Protein AF-A0A9D7X6H5-F1 (afdb_monomer)

Mean predicted aligned error: 5.04 Å

Solvent-accessible surface area (backbone atoms only — not comparable to full-atom values): 3415 Å² total; per-residue (Å²): 96,51,30,89,56,58,53,101,89,48,72,40,44,53,41,72,70,86,88,62,60,96,81,47,71,68,42,77,41,44,50,50,70,66,43,40,90,81,50,45,73,84,52,63,94,57,65,67,84,80,79,105

Structure (mmCIF, N/CA/C/O backbone):
data_AF-A0A9D7X6H5-F1
#
_entry.id   AF-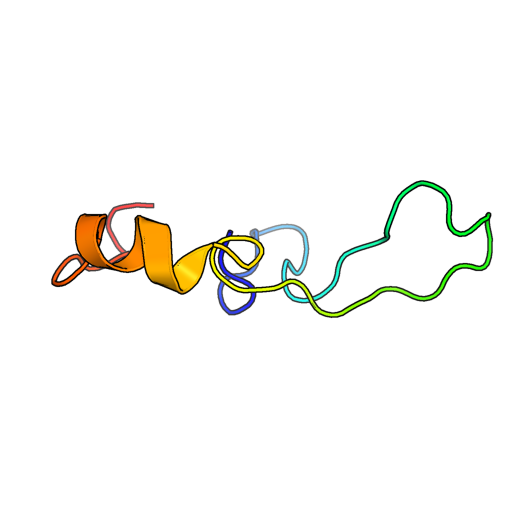A0A9D7X6H5-F1
#
loop_
_atom_site.group_PDB
_atom_site.id
_atom_site.type_symbol
_atom_site.label_atom_id
_atom_site.label_alt_id
_atom_site.label_comp_id
_atom_site.label_asym_id
_atom_site.label_entity_id
_atom_site.label_seq_id
_atom_site.pdbx_PDB_ins_code
_atom_site.Cartn_x
_atom_site.Cartn_y
_atom_site.Cartn_z
_atom_site.occupancy
_atom_site.B_iso_or_equiv
_atom_site.auth_seq_id
_atom_site.auth_comp_id
_atom_site.auth_asym_id
_atom_site.auth_atom_id
_atom_site.pdbx_PDB_model_num
ATOM 1 N N . VAL A 1 1 ? -0.537 1.115 3.863 1.00 81.88 1 VAL A N 1
ATOM 2 C CA . VAL A 1 1 ? -0.893 0.594 2.519 1.00 81.88 1 VAL A CA 1
ATOM 3 C C . VAL A 1 1 ? -1.530 -0.772 2.683 1.00 81.88 1 VAL A C 1
ATOM 5 O O . VAL A 1 1 ? -0.863 -1.678 3.171 1.00 81.88 1 VAL A O 1
ATOM 8 N N . ASN 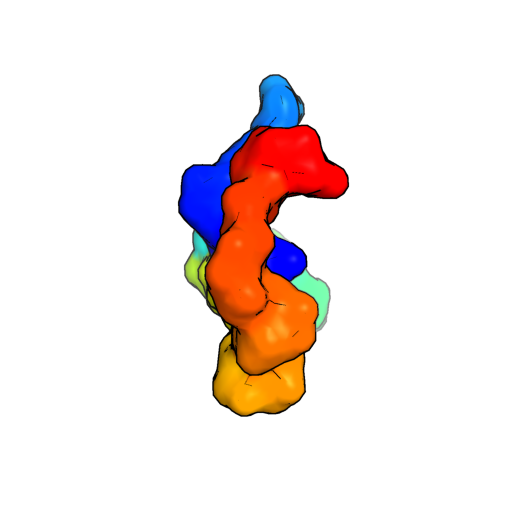A 1 2 ? -2.813 -0.906 2.350 1.00 86.50 2 ASN A N 1
ATOM 9 C CA . ASN A 1 2 ? -3.536 -2.171 2.436 1.00 86.50 2 ASN A CA 1
ATOM 10 C C . ASN A 1 2 ? -4.263 -2.425 1.100 1.00 86.50 2 ASN A C 1
ATOM 12 O O . ASN A 1 2 ? -5.192 -1.678 0.804 1.00 86.50 2 ASN A O 1
ATOM 16 N N . PRO A 1 3 ? -3.842 -3.406 0.281 1.00 87.69 3 PRO A N 1
ATOM 17 C CA . PRO A 1 3 ? -4.456 -3.667 -1.025 1.00 87.69 3 PRO A CA 1
ATOM 18 C C . PRO A 1 3 ? -5.901 -4.177 -0.920 1.00 87.69 3 PRO A C 1
ATOM 20 O O . PRO A 1 3 ? -6.676 -3.996 -1.858 1.00 87.69 3 PRO A O 1
ATOM 23 N N . ASP A 1 4 ? -6.270 -4.755 0.226 1.00 87.19 4 ASP A N 1
ATOM 24 C CA . ASP A 1 4 ? -7.602 -5.317 0.476 1.00 87.19 4 ASP A CA 1
ATOM 25 C C . ASP A 1 4 ? -8.652 -4.230 0.776 1.00 87.19 4 ASP A C 1
ATOM 27 O O . ASP A 1 4 ? -9.853 -4.472 0.674 1.00 87.19 4 ASP A O 1
ATOM 31 N N . VAL A 1 5 ? -8.213 -3.016 1.129 1.00 86.56 5 VAL A N 1
ATOM 32 C CA . VAL A 1 5 ? -9.089 -1.885 1.461 1.00 86.56 5 VAL A CA 1
ATOM 33 C C . VAL A 1 5 ? -8.991 -0.842 0.356 1.00 86.56 5 VAL A C 1
ATOM 35 O O . VAL A 1 5 ? -7.964 -0.191 0.170 1.00 86.56 5 VAL A O 1
ATOM 38 N N . SER A 1 6 ? -10.076 -0.688 -0.401 1.00 89.62 6 SER A N 1
ATOM 39 C CA . SER A 1 6 ? -10.159 0.313 -1.468 1.00 89.62 6 SER A CA 1
ATOM 40 C C . SER A 1 6 ? -10.537 1.689 -0.919 1.00 89.62 6 SER A C 1
ATOM 42 O O . SER A 1 6 ? -11.313 1.801 0.026 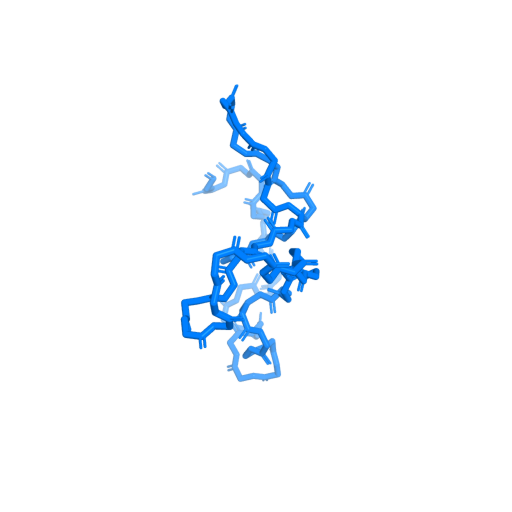1.00 89.62 6 SER A O 1
ATOM 44 N N . HIS A 1 7 ? -10.029 2.747 -1.552 1.00 85.50 7 HIS A N 1
ATOM 45 C CA . HIS A 1 7 ? -10.484 4.109 -1.287 1.00 85.50 7 HIS A CA 1
ATOM 46 C C . HIS A 1 7 ? -11.900 4.295 -1.869 1.00 85.50 7 HIS A C 1
ATOM 48 O O . HIS A 1 7 ? -12.184 3.734 -2.931 1.00 85.50 7 HIS A O 1
ATOM 54 N N . PRO A 1 8 ? -12.764 5.160 -1.299 1.00 91.06 8 PRO A N 1
ATOM 55 C CA . PRO A 1 8 ? -14.118 5.412 -1.817 1.00 91.06 8 PRO A CA 1
ATOM 56 C C . PRO A 1 8 ? -14.226 5.776 -3.307 1.00 91.06 8 PRO A C 1
ATOM 58 O O . PRO A 1 8 ? -15.302 5.721 -3.888 1.00 91.06 8 PRO A O 1
ATOM 61 N N . ARG A 1 9 ? -13.119 6.191 -3.929 1.00 93.44 9 ARG A N 1
ATOM 62 C CA . ARG A 1 9 ? -13.067 6.661 -5.323 1.00 93.44 9 ARG A CA 1
ATOM 63 C C . ARG A 1 9 ? -12.180 5.816 -6.233 1.00 93.44 9 ARG A C 1
ATOM 65 O O . ARG A 1 9 ? -12.220 6.008 -7.443 1.00 93.44 9 ARG A O 1
ATOM 72 N N . TRP A 1 10 ? -11.350 4.931 -5.685 1.00 91.38 10 TRP A N 1
ATOM 73 C CA . TRP A 1 10 ? -10.431 4.125 -6.484 1.00 91.38 10 TRP A CA 1
ATOM 74 C C . TRP A 1 10 ? -9.995 2.864 -5.741 1.00 91.38 10 TRP A C 1
ATOM 76 O O . TRP A 1 10 ? -9.854 2.845 -4.520 1.00 91.38 10 TRP A O 1
ATOM 86 N N . SER A 1 11 ? -9.730 1.805 -6.504 1.00 90.06 11 SER A N 1
ATOM 87 C CA . SER A 1 11 ? -9.155 0.580 -5.953 1.00 90.06 11 SER A CA 1
ATOM 88 C C . SER A 1 11 ? -7.679 0.779 -5.606 1.00 90.06 11 SER A C 1
ATOM 90 O O . SER A 1 11 ? -6.927 1.335 -6.406 1.00 90.06 11 SER A O 1
ATOM 92 N N . GLN A 1 12 ? -7.274 0.285 -4.434 1.00 92.50 12 GLN A N 1
ATOM 93 C CA . GLN A 1 12 ? -5.884 0.275 -3.962 1.00 92.50 12 GLN A CA 1
ATOM 94 C C . GLN A 1 12 ? -5.159 -1.044 -4.294 1.00 92.50 12 GLN A C 1
ATOM 96 O O . GLN A 1 12 ? -3.986 -1.202 -3.978 1.00 92.50 12 GLN A O 1
ATOM 101 N N . ALA A 1 13 ? -5.834 -2.003 -4.938 1.00 9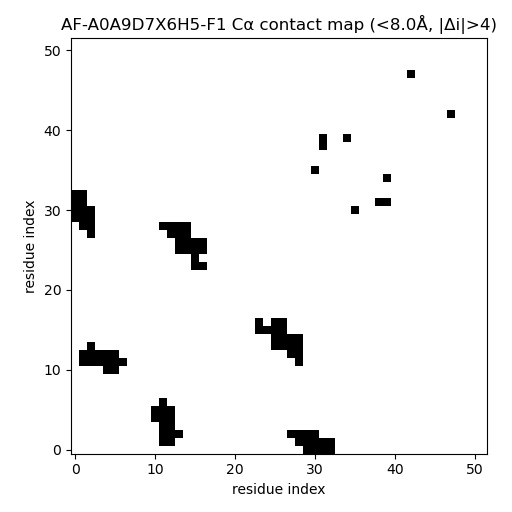1.81 13 ALA A N 1
ATOM 102 C CA . ALA A 1 13 ? -5.292 -3.344 -5.168 1.00 91.81 13 ALA A CA 1
ATOM 103 C C . ALA A 1 13 ? -4.126 -3.378 -6.174 1.00 91.81 13 ALA A C 1
ATOM 105 O O . ALA A 1 13 ? -3.329 -4.318 -6.181 1.00 91.81 13 ALA A O 1
ATOM 106 N N . LYS A 1 14 ? -4.046 -2.383 -7.065 1.00 92.50 14 LYS A N 1
ATOM 107 C CA . LYS A 1 14 ? -3.016 -2.293 -8.103 1.00 92.50 14 LYS A CA 1
ATOM 108 C C . LYS A 1 14 ? -2.474 -0.878 -8.197 1.00 92.50 14 LYS A C 1
ATOM 110 O O . LYS A 1 14 ? -3.238 0.085 -8.188 1.00 92.50 14 LYS A O 1
ATOM 115 N N . GLU A 1 15 ? -1.181 -0.774 -8.443 1.00 91.56 15 GLU A N 1
ATOM 116 C CA . GLU A 1 15 ? -0.468 0.485 -8.614 1.00 91.56 15 GLU A CA 1
ATOM 117 C C . GLU A 1 15 ? 0.264 0.538 -9.951 1.00 91.56 15 GLU A C 1
ATOM 119 O O . GLU A 1 15 ? 0.473 -0.474 -10.623 1.00 91.56 15 GLU A O 1
ATOM 124 N N . ARG A 1 16 ? 0.622 1.751 -10.374 1.00 91.31 16 ARG A N 1
ATOM 125 C CA . ARG A 1 16 ? 1.407 1.969 -11.586 1.00 91.31 16 ARG A CA 1
ATOM 126 C C . ARG A 1 16 ? 2.796 2.460 -11.183 1.00 91.31 16 ARG A C 1
ATOM 128 O O . ARG A 1 16 ? 2.895 3.608 -10.747 1.00 91.31 16 ARG A O 1
ATOM 135 N N . PRO A 1 17 ? 3.843 1.631 -11.333 1.00 88.06 17 PRO A N 1
ATOM 136 C CA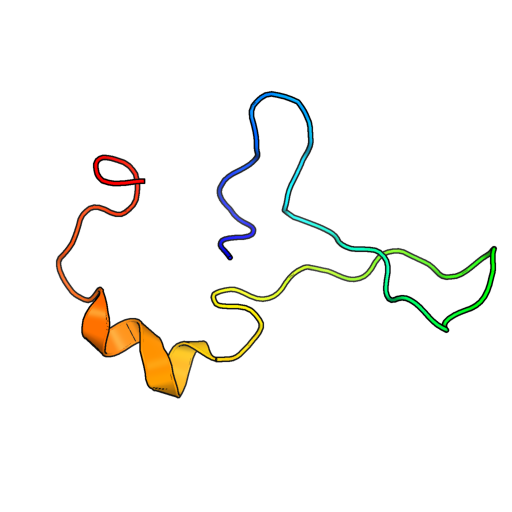 . PRO A 1 17 ? 5.204 2.048 -11.041 1.00 88.06 17 PRO A CA 1
ATOM 137 C C . PRO A 1 17 ? 5.599 3.222 -11.935 1.00 88.06 17 PRO A C 1
ATOM 139 O O . PRO A 1 17 ? 5.401 3.192 -13.154 1.00 88.06 17 PRO A O 1
ATOM 142 N N . LEU A 1 18 ? 6.158 4.265 -11.331 1.00 86.81 18 LEU A N 1
ATOM 143 C CA . LEU A 1 18 ? 6.759 5.361 -12.081 1.00 86.81 18 LEU A CA 1
ATOM 144 C C . LEU A 1 18 ? 8.099 4.881 -12.656 1.00 86.81 18 LEU A C 1
ATOM 146 O O . LEU A 1 18 ? 8.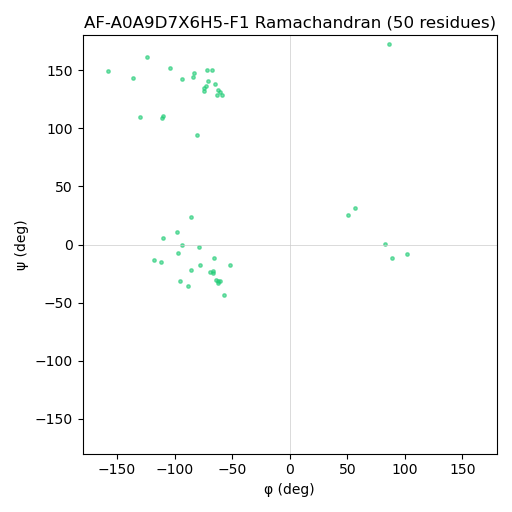869 4.224 -11.964 1.00 86.81 18 LEU A O 1
ATOM 150 N N . GLY A 1 19 ? 8.361 5.181 -13.930 1.00 85.75 19 GLY A N 1
ATOM 151 C CA . GLY A 1 19 ? 9.596 4.780 -14.623 1.00 85.75 19 GLY A CA 1
ATOM 152 C C . GLY A 1 19 ? 9.473 3.581 -15.573 1.00 85.75 19 GLY A C 1
ATOM 153 O O . GLY A 1 19 ? 10.387 3.348 -16.353 1.00 85.75 19 GLY A O 1
ATOM 154 N N . GLY A 1 20 ? 8.338 2.870 -15.603 1.00 80.00 20 GLY A N 1
ATOM 155 C CA . GLY A 1 20 ? 8.114 1.755 -16.544 1.00 80.00 20 GLY A CA 1
ATOM 156 C C . GLY A 1 20 ? 7.741 2.162 -17.983 1.00 80.00 20 GLY A C 1
ATOM 157 O O . GLY A 1 20 ? 7.533 1.299 -18.833 1.00 80.00 20 GLY A O 1
ATOM 158 N N . GLY A 1 21 ? 7.613 3.463 -18.263 1.00 85.81 21 GLY A N 1
ATOM 159 C CA . GLY A 1 21 ? 7.118 3.996 -19.538 1.00 85.81 21 GLY A CA 1
ATOM 160 C C . GLY A 1 21 ? 5.588 4.121 -19.613 1.00 85.81 21 GLY A C 1
ATOM 161 O O . GLY A 1 21 ? 4.856 3.690 -18.722 1.00 85.81 21 GLY A O 1
ATOM 162 N N . TYR A 1 22 ? 5.087 4.746 -20.686 1.00 81.38 22 TYR A N 1
ATOM 163 C CA . TYR A 1 22 ? 3.652 5.042 -20.858 1.00 81.38 22 TYR A CA 1
ATOM 164 C C . TYR A 1 22 ? 2.764 3.790 -20.911 1.00 81.38 22 TYR A C 1
ATOM 166 O O . TYR A 1 22 ? 1.629 3.831 -20.441 1.00 81.38 22 TYR A O 1
ATOM 174 N N . PHE A 1 23 ? 3.295 2.684 -21.435 1.00 86.00 23 PHE A N 1
ATOM 175 C CA . PHE A 1 23 ? 2.578 1.416 -21.604 1.00 86.00 23 PHE A CA 1
ATOM 176 C C . PHE A 1 23 ? 2.851 0.403 -20.484 1.00 86.00 23 PHE A C 1
ATOM 178 O O . PHE A 1 23 ? 2.482 -0.764 -20.607 1.00 86.00 23 PHE A O 1
ATOM 185 N N . ALA A 1 24 ? 3.493 0.823 -19.388 1.00 85.44 24 ALA A N 1
ATOM 186 C CA . ALA A 1 24 ? 3.727 -0.060 -18.254 1.00 85.44 24 ALA A CA 1
ATOM 187 C C . ALA A 1 24 ? 2.408 -0.590 -17.686 1.00 85.44 24 ALA A C 1
ATOM 189 O O . ALA A 1 24 ? 1.493 0.171 -17.348 1.00 85.44 24 ALA A O 1
ATOM 190 N N . SER A 1 25 ? 2.342 -1.912 -17.543 1.00 88.12 25 SER A N 1
ATOM 191 C CA . SER A 1 25 ? 1.230 -2.575 -16.873 1.00 88.12 25 SER A CA 1
ATOM 192 C C . SER A 1 25 ? 1.222 -2.243 -15.381 1.00 88.12 25 SER A C 1
ATOM 194 O O . SER A 1 25 ? 2.260 -1.997 -14.767 1.00 88.12 25 SER A O 1
ATOM 196 N N . LYS A 1 26 ? 0.028 -2.238 -14.786 1.00 90.38 26 LYS A N 1
ATOM 197 C CA . LYS A 1 26 ? -0.130 -2.069 -13.338 1.00 90.38 26 LYS A CA 1
ATOM 198 C C . LYS A 1 26 ? 0.354 -3.324 -12.613 1.00 90.38 26 LYS A C 1
ATOM 200 O O . LYS A 1 26 ? 0.058 -4.432 -13.061 1.00 90.38 26 LYS A O 1
ATOM 205 N N . VAL A 1 27 ? 1.023 -3.147 -11.481 1.00 91.69 27 VAL A N 1
ATOM 206 C CA . VAL A 1 27 ? 1.485 -4.240 -10.615 1.00 91.69 27 VAL A CA 1
ATOM 207 C C . VAL A 1 27 ? 0.579 -4.359 -9.384 1.00 91.69 27 VAL A C 1
ATOM 209 O O . VAL A 1 27 ? -0.041 -3.366 -8.994 1.00 91.69 27 VAL A O 1
ATOM 212 N N . PRO A 1 28 ? 0.442 -5.552 -8.781 1.00 93.25 28 PRO A N 1
ATOM 213 C CA . PRO A 1 28 ? -0.274 -5.707 -7.518 1.00 93.25 28 PRO A CA 1
ATOM 214 C C . PRO A 1 28 ? 0.401 -4.912 -6.394 1.00 93.25 28 PRO A C 1
ATOM 216 O O . PRO A 1 28 ? 1.615 -5.008 -6.215 1.00 93.25 28 PRO A O 1
ATOM 219 N N . THR A 1 29 ? -0.386 -4.159 -5.625 1.00 92.81 29 THR A N 1
ATOM 220 C CA . THR A 1 29 ? 0.117 -3.415 -4.463 1.00 92.81 29 THR A CA 1
ATOM 221 C C . THR A 1 29 ? 0.402 -4.378 -3.314 1.00 92.81 29 THR A C 1
ATOM 223 O O . THR A 1 29 ? -0.433 -5.210 -2.959 1.00 92.81 29 THR A O 1
ATOM 226 N N . GLN A 1 30 ? 1.576 -4.254 -2.697 1.00 92.62 30 GLN A N 1
ATOM 227 C CA . GLN A 1 30 ? 1.951 -5.082 -1.553 1.00 92.62 30 GLN A CA 1
ATOM 228 C C . GLN A 1 30 ? 1.408 -4.502 -0.242 1.00 92.62 30 GLN A C 1
ATOM 230 O O . GLN A 1 30 ? 1.373 -3.284 -0.029 1.00 92.62 30 GLN A O 1
ATOM 235 N N . LYS A 1 31 ? 1.007 -5.378 0.685 1.00 88.81 31 LYS A N 1
ATOM 236 C CA . LYS A 1 31 ? 0.575 -4.961 2.025 1.00 88.81 31 LYS A CA 1
ATOM 237 C C . LYS A 1 31 ? 1.746 -4.341 2.781 1.00 88.81 31 LYS A C 1
ATOM 239 O O . LYS A 1 31 ? 2.878 -4.801 2.666 1.00 88.81 31 LYS A O 1
ATOM 244 N N . PHE A 1 32 ? 1.479 -3.247 3.492 1.00 90.94 32 PHE A N 1
ATOM 245 C CA . PHE A 1 32 ? 2.507 -2.385 4.090 1.00 90.94 32 PHE A CA 1
ATOM 246 C C . PHE A 1 32 ? 3.601 -1.951 3.101 1.00 90.94 32 PHE A C 1
ATOM 248 O O . PHE A 1 32 ? 4.712 -1.638 3.512 1.00 90.94 32 PHE A O 1
ATOM 255 N N . ASN A 1 33 ? 3.291 -1.922 1.798 1.00 92.12 33 ASN A N 1
ATOM 256 C CA . ASN A 1 33 ? 4.258 -1.643 0.741 1.00 92.12 33 ASN A CA 1
ATOM 257 C C . ASN A 1 33 ? 5.469 -2.603 0.750 1.00 92.12 33 ASN A C 1
ATOM 259 O O . ASN A 1 33 ? 6.584 -2.194 0.449 1.00 92.12 33 ASN A O 1
ATOM 263 N N . GLY A 1 34 ? 5.261 -3.856 1.171 1.00 90.75 34 GLY A N 1
ATOM 264 C CA . GLY A 1 34 ? 6.317 -4.868 1.293 1.00 90.75 34 GLY A CA 1
ATOM 265 C C . GLY A 1 34 ? 7.020 -4.886 2.653 1.00 90.75 34 GLY A C 1
ATOM 266 O O . GLY A 1 34 ? 7.677 -5.867 2.980 1.00 90.75 34 GLY A O 1
ATOM 267 N N . TYR A 1 35 ? 6.812 -3.876 3.502 1.00 93.12 35 TYR A N 1
ATOM 268 C CA . TYR A 1 35 ? 7.456 -3.777 4.819 1.00 93.12 35 TYR A CA 1
ATOM 269 C C . T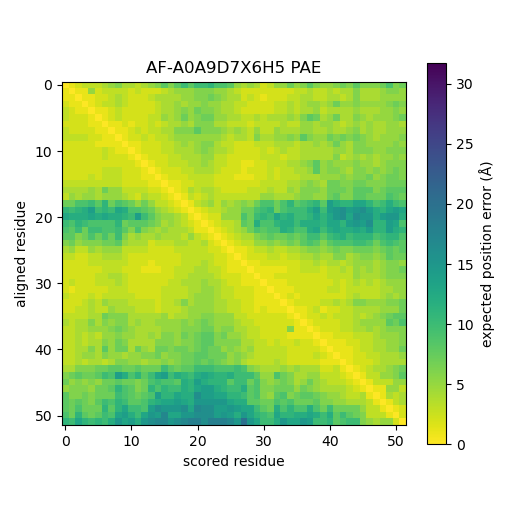YR A 1 35 ? 6.713 -4.520 5.939 1.00 93.12 35 TYR A C 1
ATOM 271 O O . TYR A 1 35 ? 6.805 -4.169 7.117 1.00 93.12 35 TYR 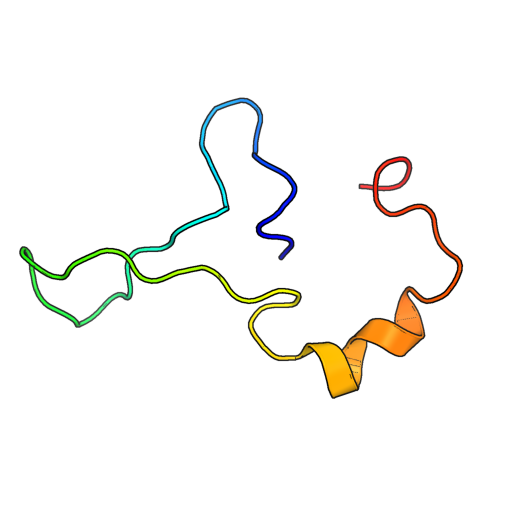A O 1
ATOM 279 N N . GLY A 1 36 ? 5.911 -5.526 5.585 1.00 89.06 36 GLY A N 1
ATOM 280 C CA . GLY A 1 36 ? 5.050 -6.219 6.540 1.00 89.06 36 GLY A CA 1
ATOM 281 C C . GLY A 1 36 ? 5.831 -6.808 7.713 1.00 89.06 36 GLY A C 1
ATOM 282 O O . GLY A 1 36 ? 5.436 -6.618 8.856 1.00 89.06 36 GLY A O 1
ATOM 283 N N . GLU A 1 37 ? 6.971 -7.440 7.456 1.00 89.81 37 GLU A N 1
ATOM 284 C CA . GLU A 1 37 ? 7.781 -8.071 8.505 1.00 89.81 37 GLU A CA 1
ATOM 285 C C . GLU A 1 37 ? 8.339 -7.066 9.521 1.00 89.81 37 GLU A C 1
ATOM 287 O O . GLU A 1 37 ? 8.486 -7.393 10.694 1.00 89.81 37 GLU A O 1
ATOM 292 N N . GLN A 1 38 ? 8.609 -5.830 9.096 1.00 88.81 38 GLN A N 1
ATOM 293 C CA . GLN A 1 38 ? 9.191 -4.803 9.957 1.00 88.81 38 GLN A CA 1
ATOM 294 C C . GLN A 1 38 ? 8.128 -4.009 10.721 1.00 88.81 38 GLN A C 1
ATOM 296 O O . GLN A 1 38 ? 8.370 -3.611 11.858 1.00 88.81 38 GLN A O 1
ATOM 301 N N . VAL A 1 39 ? 6.960 -3.755 10.113 1.00 90.44 39 VAL A N 1
ATOM 302 C CA . VAL A 1 39 ? 5.955 -2.844 10.693 1.00 90.44 39 VAL A CA 1
ATOM 303 C C . VAL A 1 39 ? 4.664 -3.515 11.155 1.00 90.44 39 VAL A C 1
ATOM 305 O O . VAL A 1 39 ? 3.921 -2.901 11.918 1.00 90.44 39 VAL A O 1
ATOM 308 N N . ALA A 1 40 ? 4.371 -4.758 10.754 1.00 87.44 40 ALA A N 1
ATOM 309 C CA . ALA A 1 40 ? 3.099 -5.396 11.110 1.00 87.44 40 ALA A CA 1
ATOM 310 C C . ALA A 1 40 ? 2.934 -5.573 12.625 1.00 87.44 40 ALA A C 1
ATOM 312 O O . ALA A 1 40 ? 1.820 -5.443 13.130 1.00 87.44 40 ALA A O 1
ATOM 313 N N . ALA A 1 41 ? 4.031 -5.803 13.353 1.00 89.62 41 ALA A N 1
ATOM 314 C CA . ALA A 1 41 ? 4.006 -5.961 14.805 1.00 89.62 41 ALA A CA 1
ATOM 315 C C . ALA A 1 41 ? 3.474 -4.714 15.538 1.00 89.62 41 ALA A C 1
ATOM 317 O O . ALA A 1 41 ? 2.810 -4.852 16.560 1.00 89.62 41 ALA A O 1
ATOM 318 N N . LEU A 1 42 ? 3.692 -3.509 14.996 1.00 86.75 42 LEU A N 1
ATOM 319 C CA . LEU A 1 42 ? 3.217 -2.251 15.595 1.00 86.75 42 LEU A CA 1
ATOM 320 C C . LEU A 1 42 ? 1.689 -2.129 15.587 1.00 86.75 42 LEU A C 1
ATOM 322 O O . LEU A 1 42 ? 1.117 -1.409 16.400 1.00 86.75 42 LEU A O 1
ATOM 326 N N . TYR A 1 43 ? 1.038 -2.836 14.665 1.00 86.00 43 TYR A N 1
ATOM 327 C CA . TYR A 1 43 ? -0.408 -2.819 14.469 1.00 86.00 43 TYR A CA 1
ATOM 328 C C . TYR A 1 43 ? -1.072 -4.141 14.880 1.00 86.00 43 TYR A C 1
ATOM 330 O O . TYR A 1 43 ? -2.271 -4.330 14.664 1.00 86.00 43 TYR A O 1
ATOM 338 N N . ALA A 1 44 ? -0.310 -5.075 15.455 1.00 84.06 44 ALA A N 1
ATOM 339 C CA . ALA A 1 44 ? -0.821 -6.371 15.870 1.00 84.06 44 ALA A CA 1
ATOM 340 C C . ALA A 1 44 ? -1.882 -6.207 16.973 1.00 84.06 44 ALA A C 1
ATOM 342 O O . ALA A 1 44 ? -1.663 -5.530 17.974 1.00 84.06 44 ALA A O 1
ATOM 343 N N . GLY A 1 45 ? -3.048 -6.830 16.777 1.00 83.06 45 GLY A N 1
ATOM 344 C CA . GLY A 1 45 ? -4.171 -6.766 17.720 1.00 83.06 45 GLY A CA 1
ATOM 345 C C . GLY A 1 45 ? -5.065 -5.526 17.594 1.00 83.06 45 GLY A C 1
ATOM 346 O O . GLY A 1 45 ? -6.044 -5.423 18.329 1.00 83.06 45 GLY A O 1
ATOM 347 N N . MET A 1 46 ? -4.781 -4.608 16.663 1.00 83.62 46 MET A N 1
ATOM 348 C CA . MET A 1 46 ? -5.649 -3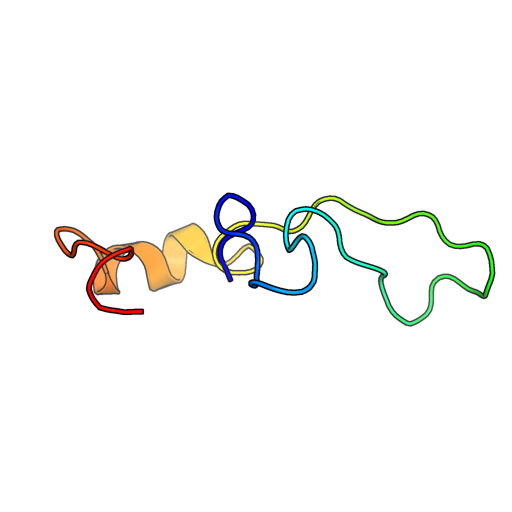.462 16.375 1.00 83.62 46 MET A CA 1
ATOM 349 C C . MET A 1 46 ? -6.618 -3.767 15.228 1.00 83.62 46 MET A C 1
ATOM 351 O O . MET A 1 46 ? -6.250 -4.387 14.230 1.00 83.62 46 MET A O 1
ATOM 355 N N . ASP A 1 47 ? -7.852 -3.274 15.338 1.00 78.56 47 ASP A N 1
ATOM 356 C CA . ASP A 1 47 ? -8.810 -3.299 14.232 1.00 78.56 47 ASP A CA 1
ATOM 357 C C . ASP A 1 47 ? -8.528 -2.149 13.255 1.00 78.56 47 ASP A C 1
ATOM 359 O O . ASP A 1 47 ? -8.991 -1.017 13.414 1.00 78.56 47 ASP A O 1
ATOM 363 N N . LEU A 1 48 ? -7.752 -2.459 12.222 1.00 74.06 48 LEU A N 1
ATOM 364 C CA . LEU A 1 48 ? -7.330 -1.501 11.203 1.00 74.06 48 LEU A CA 1
ATOM 365 C C . LEU A 1 48 ? -8.474 -0.952 10.339 1.00 74.06 48 LEU A C 1
ATOM 367 O O . LEU A 1 48 ? -8.231 0.001 9.614 1.00 74.06 48 LEU A O 1
ATOM 371 N N . SER A 1 49 ? -9.679 -1.530 10.392 1.00 71.75 49 SER A N 1
ATOM 372 C CA . SER A 1 49 ? -10.850 -1.016 9.662 1.00 71.75 49 SER A CA 1
ATOM 373 C C . SER A 1 49 ? -11.608 0.071 10.424 1.00 71.75 49 SER A C 1
ATOM 375 O O . SER A 1 49 ? -12.359 0.848 9.840 1.00 71.75 49 SER A O 1
ATOM 377 N N . LYS A 1 50 ? -11.433 0.101 11.748 1.00 70.56 50 LYS A N 1
ATOM 378 C CA . LYS A 1 50 ? -12.109 1.037 12.645 1.00 70.56 50 LYS A CA 1
ATOM 379 C C . LYS A 1 50 ? -11.265 2.272 12.941 1.00 70.56 50 LYS A C 1
ATOM 381 O O . LYS A 1 50 ? -11.818 3.338 13.202 1.00 70.56 50 LYS A O 1
ATOM 386 N N . PHE A 1 51 ? -9.943 2.125 12.949 1.00 67.06 51 PHE A N 1
ATOM 387 C CA . PHE A 1 51 ? -9.021 3.201 13.318 1.00 67.06 51 PHE A CA 1
ATOM 388 C C . PHE A 1 51 ? -8.431 3.968 12.121 1.00 67.06 51 PHE A C 1
ATOM 390 O O . PHE A 1 51 ? -7.773 4.982 12.350 1.00 67.06 51 PHE A O 1
ATOM 397 N N . TYR A 1 52 ? -8.671 3.523 10.880 1.00 63.44 52 TYR A N 1
ATOM 398 C CA . TYR A 1 52 ? -8.146 4.110 9.639 1.00 63.44 52 TYR A CA 1
ATOM 399 C C . TYR A 1 52 ? -9.106 3.896 8.468 1.00 63.44 52 TYR A C 1
ATOM 401 O O . TYR A 1 52 ? -9.089 4.750 7.552 1.00 63.44 52 TYR A O 1
#

Foldseek 3Di:
DAQVDQDPVGHSQWDFDPPCDPPGDIDGQDVVSPCCVPCVVVCPPPDPVVPD

Secondary structure (DSSP, 8-state):
--TTS-BTTB-SSEE--TTS-TTPPPEEPPGGGGTHHHHGGGGTT--TTT--

pLDDT: mean 86.51, std 6.68, range [63.44, 93.44]

Radius of gyration: 13.36 Å; Cα contacts (8 Å, |Δi|>4): 50; chains: 1; bounding box: 24×15×39 Å

Nearest PDB structures (foldseek):
  7pc8-assembly2_B  TM=2.208E-01  e=7.380E+00  Homo sapiens

Sequence (52 aa):
VNPDVSHPRWSQAKERPLGGGYFASKVPTQKFNGYGEQVAALYAGMDLSKFY